Protein AF-A0A355CBS4-F1 (afdb_monomer_lite)

pLDDT: mean 96.39, std 5.69, range [46.84, 98.81]

Secondary structure (DSSP, 8-state):
-----B--STT-GGGT-BSSS-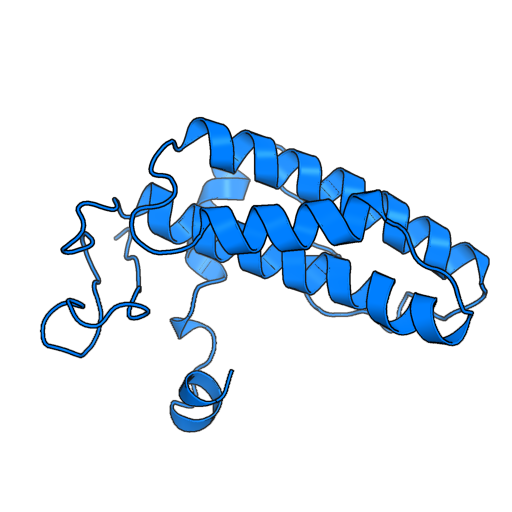TTS--HHHHHHHHHHHHHHHHHHHHHHHHHTTT---HHHHHHHHHHHHHTSTTT---HHHHHHHHHHHHHHHHHHHHHHHTTT--STT---GGGT----SHHHHHHHHHHSSGGG--SHHHHHH-

Radius of gyration: 15.94 Å; chains: 1; bounding box: 40×32×45 Å

Structure (mmCIF, N/CA/C/O backbone):
data_AF-A0A355CBS4-F1
#
_entry.id   AF-A0A355CBS4-F1
#
loop_
_atom_site.group_PDB
_atom_site.id
_atom_site.type_symbol
_atom_site.label_atom_id
_atom_site.label_alt_id
_atom_site.label_comp_id
_atom_site.label_asym_id
_atom_site.label_entity_id
_atom_site.label_seq_id
_atom_site.pdbx_PDB_ins_code
_atom_site.Cartn_x
_atom_site.Cartn_y
_atom_site.Cartn_z
_atom_site.occupancy
_atom_site.B_iso_or_equiv
_atom_site.auth_seq_id
_atom_site.auth_comp_id
_atom_site.auth_asym_id
_atom_site.auth_atom_id
_atom_site.pdbx_PDB_model_num
ATOM 1 N N . MET A 1 1 ? 19.164 -10.082 -4.489 1.00 46.84 1 MET A N 1
ATOM 2 C CA . MET A 1 1 ? 18.984 -9.455 -5.815 1.00 46.84 1 MET A CA 1
ATOM 3 C C . MET A 1 1 ? 17.660 -8.748 -5.750 1.00 46.84 1 MET A C 1
ATOM 5 O O . MET A 1 1 ? 16.639 -9.417 -5.625 1.00 46.84 1 MET A O 1
ATOM 9 N N . ASP A 1 2 ? 17.727 -7.429 -5.738 1.00 59.12 2 ASP A N 1
ATOM 10 C CA . ASP A 1 2 ? 16.600 -6.529 -5.545 1.00 59.12 2 ASP A CA 1
ATOM 11 C C . ASP A 1 2 ? 15.670 -6.650 -6.751 1.00 59.12 2 ASP A C 1
ATOM 13 O O . ASP A 1 2 ? 15.959 -6.147 -7.837 1.00 59.12 2 ASP A O 1
ATOM 17 N N . LYS A 1 3 ? 14.601 -7.436 -6.597 1.00 80.25 3 LYS A N 1
ATOM 18 C CA . LYS A 1 3 ? 13.620 -7.695 -7.654 1.00 80.25 3 LYS A CA 1
ATOM 19 C C . LYS A 1 3 ? 12.357 -6.897 -7.362 1.00 80.25 3 LYS A C 1
ATOM 21 O O . LYS A 1 3 ? 11.900 -6.856 -6.224 1.00 80.25 3 LYS A O 1
ATOM 26 N N . MET A 1 4 ? 11.803 -6.290 -8.403 1.00 96.06 4 MET A N 1
ATOM 27 C CA . MET A 1 4 ? 10.446 -5.744 -8.395 1.00 96.06 4 MET A CA 1
ATOM 28 C C . MET A 1 4 ? 9.480 -6.758 -9.009 1.00 96.06 4 MET A C 1
ATOM 30 O O . MET A 1 4 ? 9.902 -7.703 -9.680 1.00 96.06 4 MET A O 1
ATOM 34 N N . PHE A 1 5 ? 8.179 -6.536 -8.849 1.00 98.00 5 PHE A N 1
ATOM 35 C CA . PHE A 1 5 ? 7.179 -7.145 -9.719 1.00 98.00 5 PHE A CA 1
ATOM 36 C C . PHE A 1 5 ? 6.034 -6.166 -9.955 1.00 98.00 5 PHE A C 1
ATOM 38 O O . PHE A 1 5 ? 5.330 -5.792 -9.027 1.00 98.00 5 PHE A O 1
ATOM 45 N N . CYS A 1 6 ? 5.836 -5.743 -11.202 1.00 98.50 6 CYS A N 1
ATOM 46 C CA . CYS A 1 6 ? 4.757 -4.824 -11.555 1.00 98.50 6 CYS A CA 1
ATOM 47 C C . CYS A 1 6 ? 4.144 -5.195 -12.906 1.00 98.50 6 CYS A C 1
ATOM 49 O O . CYS A 1 6 ? 4.842 -5.236 -13.920 1.00 98.50 6 CYS A O 1
ATOM 51 N N . PHE A 1 7 ? 2.828 -5.393 -12.917 1.00 98.25 7 PHE A N 1
ATOM 52 C CA . PHE A 1 7 ? 2.049 -5.818 -14.087 1.00 98.25 7 PHE A CA 1
ATOM 53 C C . PHE A 1 7 ? 0.774 -4.986 -14.329 1.00 98.25 7 PHE A C 1
ATOM 55 O O . PHE A 1 7 ? -0.104 -5.398 -15.070 1.00 98.25 7 PHE A O 1
ATOM 62 N N . GLN A 1 8 ? 0.646 -3.812 -13.696 1.00 98.44 8 GLN A N 1
ATOM 63 C CA . GLN A 1 8 ? -0.616 -3.054 -13.697 1.00 98.44 8 GLN A CA 1
ATOM 64 C C . GLN A 1 8 ? -0.979 -2.394 -15.039 1.00 98.44 8 GLN A C 1
ATOM 66 O O . GLN A 1 8 ? -2.095 -1.910 -15.198 1.00 98.44 8 GLN A O 1
ATOM 71 N N . CYS A 1 9 ? -0.030 -2.272 -15.971 1.00 98.31 9 CYS A N 1
ATOM 72 C CA . CYS A 1 9 ? -0.250 -1.608 -17.253 1.00 98.31 9 CYS A CA 1
ATOM 73 C C . CYS A 1 9 ? -0.149 -2.592 -18.414 1.00 98.31 9 CYS A C 1
ATOM 75 O O . CYS A 1 9 ? 0.540 -3.605 -18.333 1.00 98.31 9 CYS A O 1
ATOM 77 N N . GLN A 1 10 ? -0.796 -2.235 -19.522 1.00 98.44 10 GLN A N 1
ATOM 78 C CA . GLN A 1 10 ? -0.827 -3.043 -20.739 1.00 98.44 10 GLN A CA 1
ATOM 79 C C . GLN A 1 10 ? 0.572 -3.268 -21.349 1.00 98.44 10 GLN A C 1
ATOM 81 O O . GLN A 1 10 ? 0.813 -4.303 -21.957 1.00 98.44 10 GLN A O 1
ATOM 86 N N . GLU A 1 11 ? 1.509 -2.341 -21.136 1.00 98.38 11 GLU A N 1
ATOM 87 C CA . GLU A 1 11 ? 2.885 -2.419 -21.649 1.00 98.38 11 GLU A CA 1
ATOM 88 C C . GLU A 1 11 ? 3.830 -3.257 -20.764 1.00 98.38 11 GLU A C 1
ATOM 90 O O . GLU A 1 11 ? 5.049 -3.219 -20.944 1.00 98.38 11 GLU A O 1
ATOM 95 N N . ALA A 1 12 ? 3.314 -3.984 -19.765 1.00 97.50 12 ALA A N 1
ATOM 96 C CA . ALA A 1 12 ? 4.141 -4.814 -18.893 1.00 97.50 12 ALA A CA 1
ATOM 97 C C . ALA A 1 12 ? 5.006 -5.802 -19.700 1.00 97.50 12 ALA A C 1
ATOM 99 O O . ALA A 1 12 ? 4.568 -6.397 -20.686 1.00 97.50 12 ALA A O 1
ATOM 100 N N . ALA A 1 13 ? 6.256 -5.992 -19.266 1.00 97.56 13 ALA A N 1
ATOM 101 C CA . ALA A 1 13 ? 7.219 -6.820 -19.984 1.00 97.56 13 ALA A CA 1
ATOM 102 C C . ALA A 1 13 ? 6.666 -8.231 -20.247 1.00 97.56 13 ALA A C 1
ATOM 104 O O . ALA A 1 13 ? 6.174 -8.895 -19.332 1.00 97.56 13 ALA A O 1
ATOM 105 N N . LYS A 1 14 ? 6.753 -8.666 -21.514 1.00 97.56 14 LYS A N 1
ATOM 106 C CA . LYS A 1 14 ? 6.239 -9.952 -22.023 1.00 97.56 14 LYS A CA 1
ATOM 107 C C . LYS A 1 14 ? 4.741 -10.193 -21.797 1.00 97.56 14 LYS A C 1
ATOM 109 O O . LYS A 1 14 ? 4.298 -11.322 -21.948 1.00 97.56 14 LYS A O 1
ATOM 114 N N . ASN A 1 15 ? 3.972 -9.159 -21.449 1.00 97.44 15 ASN A N 1
ATOM 115 C CA . ASN A 1 15 ? 2.595 -9.307 -20.976 1.00 97.44 15 ASN A CA 1
ATOM 116 C C . ASN A 1 15 ? 2.480 -10.224 -19.733 1.00 97.44 15 ASN A C 1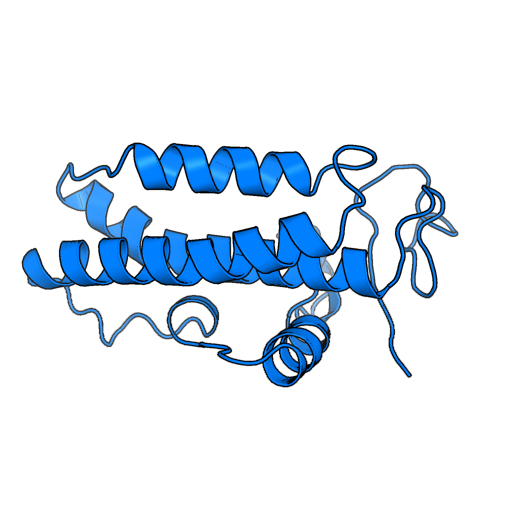
ATOM 118 O O . ASN A 1 15 ? 1.452 -10.852 -19.512 1.00 97.44 15 ASN A O 1
ATOM 122 N N . GLU A 1 16 ? 3.550 -10.307 -18.933 1.00 96.88 16 GLU A N 1
ATOM 123 C CA . GLU A 1 16 ? 3.624 -11.113 -17.704 1.00 96.88 16 GLU A CA 1
ATOM 124 C C . GLU A 1 16 ? 3.898 -10.225 -16.481 1.00 96.88 16 GLU A C 1
ATOM 126 O O . GLU A 1 16 ? 3.210 -10.307 -15.465 1.00 96.88 16 GLU A O 1
ATOM 131 N N . GLY A 1 17 ? 4.903 -9.347 -16.569 1.00 97.56 17 GLY A N 1
ATOM 132 C CA . GLY A 1 17 ? 5.287 -8.466 -15.468 1.00 97.56 17 GLY A CA 1
ATOM 133 C C . GLY A 1 17 ? 6.718 -7.943 -15.580 1.00 97.56 17 GLY A C 1
ATOM 134 O O . GLY A 1 17 ? 7.637 -8.631 -16.022 1.00 97.56 17 GLY A O 1
ATOM 135 N N . CYS A 1 18 ? 6.932 -6.703 -15.147 1.00 98.19 18 CYS A N 1
ATOM 136 C CA . CYS A 1 18 ? 8.258 -6.091 -15.075 1.00 98.19 18 CYS A CA 1
ATOM 137 C C . CYS A 1 18 ? 8.986 -6.549 -13.804 1.00 98.19 18 CYS A C 1
ATOM 139 O O . CYS A 1 18 ? 8.460 -6.346 -12.709 1.00 98.19 18 CYS A O 1
ATOM 141 N N . THR A 1 19 ? 10.193 -7.113 -13.940 1.00 97.12 19 THR A N 1
ATOM 142 C CA . THR A 1 19 ? 10.936 -7.737 -12.821 1.00 97.12 19 THR A CA 1
ATOM 143 C C . THR A 1 19 ? 12.281 -7.092 -12.473 1.00 97.12 19 THR A C 1
ATOM 145 O O . THR A 1 19 ? 12.842 -7.373 -11.414 1.00 97.12 19 THR A O 1
ATOM 148 N N . VAL A 1 20 ? 12.800 -6.223 -13.345 1.00 95.44 20 VAL A N 1
ATOM 149 C CA . VAL A 1 20 ? 14.103 -5.544 -13.177 1.00 95.44 20 VAL A CA 1
ATOM 150 C C . VAL A 1 20 ? 13.969 -4.027 -13.300 1.00 95.44 20 VAL A C 1
ATOM 152 O O . VAL A 1 20 ? 14.569 -3.281 -12.541 1.00 95.44 20 VAL A O 1
ATOM 155 N N . LYS A 1 21 ? 13.189 -3.561 -14.275 1.00 96.44 21 LYS A N 1
ATOM 156 C CA . LYS A 1 21 ? 12.800 -2.161 -14.451 1.00 96.44 21 LYS A CA 1
ATOM 157 C C . LYS A 1 21 ? 11.471 -2.139 -15.195 1.00 96.44 21 LYS A C 1
ATOM 159 O O . LYS A 1 21 ? 11.231 -3.001 -16.044 1.00 96.44 21 LYS A O 1
ATOM 164 N N . GLY A 1 22 ? 10.606 -1.184 -14.881 1.00 97.62 22 GLY A N 1
ATOM 165 C CA . GLY A 1 22 ? 9.370 -0.971 -15.625 1.00 97.62 22 GLY A CA 1
ATOM 166 C C . GLY A 1 22 ? 9.649 -0.523 -17.059 1.00 97.62 22 GLY A C 1
ATOM 167 O O . GLY A 1 22 ? 10.535 0.303 -17.279 1.00 97.62 22 GLY A O 1
ATOM 168 N N . VAL A 1 23 ? 8.852 -1.002 -18.018 1.00 98.25 23 VAL A N 1
ATOM 169 C CA . VAL A 1 23 ? 8.864 -0.490 -19.406 1.00 98.25 23 VAL A CA 1
ATOM 170 C C . VAL A 1 23 ? 8.589 1.020 -19.430 1.00 98.25 23 VAL A C 1
ATOM 172 O O . VAL A 1 23 ? 9.254 1.760 -20.144 1.00 98.25 23 VAL A O 1
ATOM 175 N N . CYS A 1 24 ? 7.729 1.497 -18.527 1.00 98.12 24 CYS A N 1
ATOM 176 C CA . CYS A 1 24 ? 7.464 2.918 -18.284 1.00 98.12 24 CYS A CA 1
ATOM 177 C C . CYS A 1 24 ? 8.627 3.701 -17.636 1.00 98.12 24 CYS A C 1
ATOM 179 O O . CYS A 1 24 ? 8.477 4.874 -17.309 1.00 98.12 24 CYS A O 1
ATOM 181 N N . GLY A 1 25 ? 9.770 3.063 -17.374 1.00 97.50 25 GLY A N 1
ATOM 182 C CA . GLY A 1 25 ? 10.942 3.684 -16.755 1.00 97.50 25 GLY A CA 1
ATOM 183 C C . GLY A 1 25 ? 11.002 3.603 -15.225 1.00 97.50 25 GLY A C 1
ATOM 184 O O . GLY A 1 25 ? 12.043 3.948 -14.663 1.00 97.50 25 GLY A O 1
ATOM 185 N N . LYS A 1 26 ? 9.953 3.103 -14.550 1.00 98.06 26 LYS A N 1
ATOM 186 C CA . LYS A 1 26 ? 9.910 2.938 -13.081 1.00 98.06 26 LYS A CA 1
ATOM 187 C C . LYS A 1 26 ? 11.060 2.046 -12.593 1.00 98.06 26 LYS A C 1
ATOM 189 O O . LYS A 1 26 ? 11.220 0.933 -13.095 1.00 98.06 26 LYS A O 1
ATOM 194 N N . THR A 1 27 ? 11.856 2.527 -11.637 1.00 97.44 27 THR A N 1
ATOM 195 C CA . THR A 1 27 ? 12.964 1.752 -11.050 1.00 97.44 27 THR A CA 1
ATOM 196 C C . THR A 1 27 ? 12.449 0.729 -10.037 1.00 97.44 27 THR A C 1
ATOM 198 O O . THR A 1 27 ? 11.312 0.840 -9.569 1.00 97.44 27 THR A O 1
ATOM 201 N N . THR A 1 28 ? 13.279 -0.259 -9.687 1.00 97.12 28 THR A N 1
ATOM 202 C CA . THR A 1 28 ? 12.953 -1.266 -8.665 1.00 97.12 28 THR A CA 1
ATOM 203 C C . THR A 1 28 ? 12.612 -0.621 -7.328 1.00 97.12 28 THR A C 1
ATOM 205 O O . THR A 1 28 ? 11.616 -0.980 -6.708 1.00 97.12 28 THR A O 1
ATOM 208 N N . GLU A 1 29 ? 13.390 0.375 -6.907 1.00 95.94 29 GLU A N 1
ATOM 209 C CA . GLU A 1 29 ? 13.201 1.053 -5.625 1.00 95.94 29 GLU A CA 1
ATOM 210 C C . GLU A 1 29 ? 11.848 1.765 -5.587 1.00 95.94 29 GLU A C 1
ATOM 212 O O . GLU A 1 29 ? 11.081 1.595 -4.644 1.00 95.94 29 GLU A O 1
ATOM 217 N N . VAL A 1 30 ? 11.510 2.521 -6.638 1.00 97.38 30 VAL A N 1
ATOM 218 C CA . VAL A 1 30 ? 10.217 3.215 -6.714 1.00 97.38 30 VAL A CA 1
ATOM 219 C C . VAL A 1 30 ? 9.063 2.215 -6.787 1.00 97.38 30 VAL A C 1
ATOM 221 O O . VAL A 1 30 ? 8.035 2.435 -6.152 1.00 97.38 30 VAL A O 1
ATOM 224 N N . ALA A 1 31 ? 9.212 1.110 -7.523 1.00 98.44 31 ALA A N 1
ATOM 225 C CA . ALA A 1 31 ? 8.189 0.069 -7.581 1.00 98.44 31 ALA A CA 1
ATOM 226 C C . ALA A 1 31 ? 7.909 -0.541 -6.200 1.00 98.44 31 ALA A C 1
ATOM 228 O O . ALA A 1 31 ? 6.752 -0.626 -5.797 1.00 98.44 31 ALA A O 1
ATOM 229 N N . ASN A 1 32 ? 8.953 -0.882 -5.450 1.00 98.12 32 ASN A N 1
ATOM 230 C CA . ASN A 1 32 ? 8.802 -1.514 -4.144 1.00 98.12 32 ASN A CA 1
ATOM 231 C C . ASN A 1 32 ? 8.275 -0.523 -3.090 1.00 98.12 32 ASN A C 1
ATOM 233 O O . ASN A 1 32 ? 7.469 -0.892 -2.239 1.00 98.12 32 ASN A O 1
ATOM 237 N N . LEU A 1 33 ? 8.643 0.761 -3.172 1.00 98.00 33 LEU A N 1
ATOM 238 C CA . LEU A 1 33 ? 8.051 1.795 -2.313 1.00 98.00 33 LEU A CA 1
ATOM 239 C C . LEU A 1 33 ? 6.562 2.026 -2.615 1.00 98.00 33 LEU A C 1
ATOM 241 O O . LEU A 1 33 ? 5.793 2.301 -1.693 1.00 98.00 33 LEU A O 1
ATOM 245 N N . GLN A 1 34 ? 6.138 1.896 -3.877 1.00 98.75 34 GLN A N 1
ATOM 246 C CA . GLN A 1 34 ? 4.715 1.906 -4.232 1.00 98.75 34 GLN A CA 1
ATOM 247 C C . GLN A 1 34 ? 3.985 0.709 -3.608 1.00 98.75 34 GLN A C 1
ATOM 249 O O . GLN A 1 34 ? 2.930 0.901 -3.003 1.00 98.75 34 GLN A O 1
ATOM 254 N N . ASP A 1 35 ? 4.565 -0.492 -3.676 1.00 98.69 35 ASP A N 1
ATOM 255 C CA . ASP A 1 35 ? 4.008 -1.692 -3.038 1.00 98.69 35 ASP A CA 1
ATOM 256 C C . ASP A 1 35 ? 3.872 -1.516 -1.517 1.00 98.69 35 ASP A C 1
ATOM 258 O O . ASP A 1 35 ? 2.805 -1.779 -0.950 1.00 98.69 35 ASP A O 1
ATOM 262 N N . LEU A 1 36 ? 4.907 -0.989 -0.855 1.00 98.56 36 LEU A N 1
ATOM 263 C CA . LEU A 1 36 ? 4.870 -0.701 0.580 1.00 98.56 36 LEU A CA 1
ATOM 264 C C . LEU A 1 36 ? 3.810 0.349 0.935 1.00 98.56 36 LEU A C 1
ATOM 266 O O . LEU A 1 36 ? 3.102 0.205 1.934 1.00 98.56 36 LEU A O 1
ATOM 270 N N . LEU A 1 37 ? 3.640 1.385 0.111 1.00 98.69 37 LEU A N 1
ATOM 271 C CA . LEU A 1 37 ? 2.602 2.390 0.335 1.00 98.69 37 LEU A CA 1
ATOM 272 C C . LEU A 1 37 ? 1.202 1.770 0.255 1.00 98.69 37 LEU A C 1
ATOM 274 O O . LEU A 1 37 ? 0.358 2.057 1.108 1.00 98.69 37 LEU A O 1
ATOM 278 N N . LEU A 1 38 ? 0.951 0.896 -0.724 1.00 98.75 38 LEU A N 1
ATOM 279 C CA . LEU A 1 38 ? -0.319 0.173 -0.837 1.00 98.75 38 LEU A CA 1
ATOM 280 C C . LEU A 1 38 ? -0.536 -0.781 0.342 1.00 98.75 38 LEU A C 1
ATOM 282 O O . LEU A 1 38 ? -1.648 -0.865 0.867 1.00 98.75 38 LEU A O 1
ATOM 286 N N . PHE A 1 39 ? 0.516 -1.460 0.795 1.00 98.75 39 PHE A N 1
ATOM 287 C CA . PHE A 1 39 ? 0.488 -2.307 1.984 1.00 98.75 39 PHE A CA 1
ATOM 288 C C . PHE A 1 39 ? 0.080 -1.524 3.243 1.00 98.75 39 PHE A C 1
ATOM 290 O O . PHE A 1 39 ? -0.834 -1.941 3.960 1.00 98.75 39 PHE A O 1
ATOM 297 N N . LEU A 1 40 ? 0.658 -0.342 3.473 1.00 98.75 40 LEU A N 1
ATOM 298 C CA . LEU A 1 40 ? 0.266 0.527 4.589 1.00 98.75 40 LEU A CA 1
ATOM 299 C C . LEU A 1 40 ? -1.147 1.102 4.415 1.00 98.75 40 LEU A C 1
ATOM 301 O O . LEU A 1 40 ? -1.888 1.186 5.392 1.00 98.75 40 LEU A O 1
ATOM 305 N N . CYS A 1 41 ? -1.579 1.435 3.193 1.00 98.81 41 CYS A N 1
ATOM 306 C CA . CYS A 1 41 ? -2.961 1.870 2.937 1.00 98.81 41 CYS A CA 1
ATOM 307 C C . CYS A 1 41 ? -3.986 0.774 3.275 1.00 98.81 41 CYS A C 1
ATOM 309 O O . CYS A 1 41 ? -5.039 1.069 3.852 1.00 98.81 41 CYS A O 1
ATOM 311 N N . LYS A 1 42 ? -3.671 -0.496 2.981 1.00 98.75 42 LYS A N 1
ATOM 312 C CA . LYS A 1 42 ? -4.464 -1.648 3.443 1.00 98.75 42 LYS A CA 1
ATOM 313 C C . LYS A 1 42 ? -4.478 -1.696 4.973 1.00 98.75 42 LYS A C 1
ATOM 315 O O . LYS A 1 42 ? -5.550 -1.796 5.560 1.00 98.75 42 LYS A O 1
ATOM 320 N N . GLY A 1 43 ? -3.325 -1.501 5.615 1.00 98.69 43 GLY A N 1
ATOM 321 C CA . GLY A 1 43 ? -3.190 -1.406 7.073 1.00 98.69 43 GLY A CA 1
ATOM 322 C C . GLY A 1 43 ? -4.058 -0.324 7.718 1.00 98.69 43 GLY A C 1
ATOM 323 O O . GLY A 1 43 ? -4.770 -0.595 8.679 1.00 98.69 43 GLY A O 1
ATOM 324 N N . ILE A 1 44 ? -4.077 0.884 7.155 1.00 98.75 44 ILE A N 1
ATOM 325 C CA . ILE A 1 44 ? -4.974 1.967 7.586 1.00 98.75 44 ILE A CA 1
ATOM 326 C C . ILE A 1 44 ? -6.444 1.541 7.436 1.00 98.75 44 ILE A C 1
ATOM 328 O O . ILE A 1 44 ? -7.264 1.791 8.322 1.00 98.75 44 ILE A O 1
ATOM 332 N N . SER A 1 45 ? -6.775 0.861 6.336 1.00 98.56 45 SER A N 1
ATOM 333 C CA . SER A 1 45 ? -8.139 0.408 6.038 1.00 98.56 45 SER A CA 1
ATOM 334 C C . SER A 1 45 ? -8.660 -0.631 7.035 1.00 98.56 45 SER A C 1
ATOM 336 O O . SER A 1 45 ? -9.862 -0.658 7.301 1.00 98.56 45 SER A O 1
ATOM 338 N N . HIS A 1 46 ? -7.780 -1.422 7.661 1.00 98.56 46 HIS A N 1
ATOM 339 C CA . HIS A 1 46 ? -8.163 -2.322 8.756 1.00 98.56 46 HIS A CA 1
ATOM 340 C C . HIS A 1 46 ? -8.724 -1.583 9.980 1.00 98.56 46 HIS A C 1
ATOM 342 O O . HIS A 1 46 ? -9.516 -2.172 10.711 1.00 98.56 46 HIS A O 1
ATOM 348 N N . TYR A 1 47 ? -8.390 -0.304 10.178 1.00 98.50 47 TYR A N 1
ATOM 349 C CA . TYR A 1 47 ? -8.958 0.522 11.248 1.00 98.50 47 TYR A CA 1
ATOM 350 C C . TYR A 1 47 ? -10.149 1.363 10.774 1.00 98.50 47 TYR A C 1
ATOM 352 O O . TYR A 1 47 ? -11.161 1.467 11.469 1.00 98.50 47 TYR A O 1
ATOM 360 N N . THR A 1 48 ? -10.070 1.951 9.577 1.00 98.31 48 THR A N 1
ATOM 361 C CA . THR A 1 48 ? -11.127 2.850 9.082 1.00 98.31 48 THR A CA 1
ATOM 362 C C . THR A 1 48 ? -12.389 2.122 8.634 1.00 98.31 48 THR A C 1
ATOM 364 O O . THR A 1 48 ? -13.480 2.672 8.770 1.00 98.31 48 THR A O 1
ATOM 367 N N . VAL A 1 49 ? -12.291 0.882 8.145 1.00 97.62 49 VAL A N 1
ATOM 368 C CA . VAL A 1 49 ? -13.475 0.104 7.751 1.00 97.62 49 VAL A CA 1
ATOM 369 C C . VAL A 1 49 ? -14.352 -0.246 8.964 1.00 97.62 49 VAL A C 1
ATOM 371 O O . VAL A 1 49 ? -15.551 0.035 8.903 1.00 97.62 49 VAL A O 1
ATOM 374 N N . PRO A 1 50 ? -13.825 -0.782 10.085 1.00 97.69 50 PRO A N 1
ATOM 375 C CA . PRO A 1 50 ? -14.612 -0.963 11.306 1.00 97.69 50 PRO A CA 1
ATOM 376 C C . PRO A 1 50 ? -15.213 0.334 11.856 1.00 97.69 50 PRO A C 1
ATOM 378 O O . PRO A 1 50 ? -16.375 0.324 12.258 1.00 97.69 50 PRO A O 1
ATOM 381 N N . LEU A 1 51 ? -14.484 1.458 11.810 1.00 98.00 51 LEU A N 1
ATOM 382 C CA . LEU A 1 51 ? -14.981 2.767 12.268 1.00 98.00 51 LEU A CA 1
ATOM 383 C C . LEU A 1 51 ? -16.294 3.187 11.590 1.00 98.00 51 LEU A C 1
ATOM 385 O O . LEU A 1 51 ? -17.164 3.777 12.235 1.00 98.00 51 LEU A O 1
ATOM 389 N N . ARG A 1 52 ? -16.490 2.819 10.319 1.00 97.12 52 ARG A N 1
ATOM 390 C CA . ARG A 1 52 ? -17.726 3.124 9.579 1.00 97.12 52 ARG A CA 1
ATOM 391 C C . ARG A 1 52 ? -18.966 2.464 10.181 1.00 97.12 52 ARG A C 1
ATOM 393 O O . ARG A 1 52 ? -20.051 3.020 10.052 1.00 97.12 52 ARG A O 1
ATOM 400 N N . LYS A 1 53 ? -18.829 1.338 10.895 1.00 96.56 53 LYS A N 1
ATOM 401 C CA . LYS A 1 53 ? -19.948 0.708 11.628 1.00 96.56 53 LYS A CA 1
ATOM 402 C C . LYS A 1 53 ? -20.506 1.611 12.733 1.00 96.56 53 LYS A C 1
ATOM 404 O O . LYS A 1 53 ? -21.663 1.468 13.106 1.00 96.56 53 LYS A O 1
ATOM 409 N N . TYR A 1 54 ? -19.697 2.554 13.213 1.00 97.19 54 TYR A N 1
ATOM 410 C CA . TYR A 1 54 ? -20.062 3.560 14.210 1.00 97.19 54 TYR A CA 1
ATOM 411 C C . TYR A 1 54 ? -20.414 4.918 13.580 1.00 97.19 54 TYR A C 1
ATOM 413 O O . TYR A 1 54 ? -20.566 5.903 14.297 1.00 97.19 54 TYR A O 1
ATOM 421 N N . GLY A 1 55 ? -20.497 5.006 12.246 1.00 97.38 55 GLY A N 1
ATOM 422 C CA . GLY A 1 55 ? -20.706 6.270 11.533 1.00 97.38 55 GLY A CA 1
ATOM 423 C C . GLY A 1 55 ? -19.519 7.236 11.621 1.00 97.38 55 GLY A C 1
ATOM 424 O O . GLY A 1 55 ? -19.685 8.431 11.383 1.00 97.38 55 GLY A O 1
ATOM 425 N N . ILE A 1 56 ? -18.327 6.747 11.983 1.00 97.81 56 ILE A N 1
ATOM 426 C CA . ILE A 1 56 ? -17.130 7.577 12.127 1.00 97.81 56 ILE A CA 1
ATOM 427 C C . ILE A 1 56 ? -16.321 7.516 10.835 1.00 97.81 56 ILE A C 1
ATOM 429 O O . ILE A 1 56 ? -15.801 6.467 10.455 1.00 97.81 56 ILE A O 1
ATOM 433 N N . GLU A 1 57 ? -16.154 8.671 10.200 1.00 96.62 57 GLU A N 1
ATOM 434 C CA . GLU A 1 57 ? -15.219 8.867 9.097 1.00 96.62 57 GLU A CA 1
ATOM 435 C C . GLU A 1 57 ? -14.143 9.888 9.459 1.00 96.62 57 GLU A C 1
ATOM 437 O O . GLU A 1 57 ? -14.368 10.807 10.247 1.00 96.62 57 GLU A O 1
ATOM 442 N N . ILE A 1 58 ? -12.964 9.733 8.855 1.00 96.69 58 ILE A N 1
ATOM 443 C CA . ILE A 1 58 ? -11.833 10.649 9.019 1.00 96.69 58 ILE A CA 1
ATOM 444 C C . ILE A 1 58 ? -11.467 11.168 7.618 1.00 96.69 58 ILE A C 1
ATOM 446 O O . ILE A 1 58 ? -10.685 10.521 6.914 1.00 96.69 58 ILE A O 1
ATOM 450 N N . PRO A 1 59 ? -12.044 12.301 7.164 1.00 97.19 59 PRO A N 1
ATOM 451 C CA . PRO A 1 59 ? -11.903 12.783 5.785 1.00 97.19 59 PRO A CA 1
ATOM 452 C C . PRO A 1 59 ? -10.452 12.950 5.319 1.00 97.19 59 PRO A C 1
ATOM 454 O O . PRO A 1 59 ? -10.134 12.705 4.156 1.00 97.19 59 PRO A O 1
ATOM 457 N N . GLN A 1 60 ? -9.556 13.323 6.232 1.00 98.12 60 GLN A N 1
ATOM 458 C CA . GLN A 1 60 ? -8.125 13.466 5.973 1.00 98.12 60 GLN A CA 1
ATOM 459 C C . GLN A 1 60 ? -7.493 12.127 5.577 1.00 98.12 60 GLN A C 1
ATOM 461 O O . GLN A 1 60 ? -6.710 12.080 4.631 1.00 98.12 60 GLN A O 1
ATOM 466 N N . ILE A 1 61 ? -7.883 11.034 6.242 1.00 98.50 61 ILE A N 1
ATOM 467 C CA . ILE A 1 61 ? -7.413 9.683 5.919 1.00 98.50 61 ILE A CA 1
ATOM 468 C C . ILE A 1 61 ? -8.028 9.198 4.607 1.00 98.50 61 ILE A C 1
ATOM 470 O O . ILE A 1 61 ? -7.318 8.630 3.779 1.00 98.50 61 ILE A O 1
ATOM 474 N N . ASN A 1 62 ? -9.314 9.474 4.370 1.00 98.06 62 ASN A N 1
ATOM 475 C CA . ASN A 1 62 ? -9.961 9.150 3.096 1.00 98.06 62 ASN A CA 1
ATOM 476 C C . ASN A 1 62 ? -9.209 9.810 1.928 1.00 98.06 62 ASN A C 1
ATOM 478 O O . ASN A 1 62 ? -8.821 9.134 0.976 1.00 98.06 62 ASN A O 1
ATOM 482 N N . LYS A 1 63 ? -8.927 11.117 2.031 1.00 98.50 63 LYS A N 1
ATOM 483 C CA . LYS A 1 63 ? -8.134 11.837 1.028 1.00 98.50 63 LYS A CA 1
ATOM 484 C C . LYS A 1 63 ? -6.717 11.279 0.913 1.00 98.50 63 LYS A C 1
ATOM 486 O O . LYS A 1 63 ? -6.222 11.120 -0.201 1.00 98.50 63 LYS A O 1
ATOM 491 N N . PHE A 1 64 ? -6.071 10.970 2.038 1.00 98.75 64 PHE A N 1
ATOM 492 C CA . PHE A 1 64 ? -4.738 10.378 2.039 1.00 98.75 64 PHE A CA 1
ATOM 493 C C . PHE A 1 64 ? -4.703 9.075 1.234 1.00 98.75 64 PHE A C 1
ATOM 495 O O . PHE A 1 64 ? -3.837 8.935 0.373 1.00 98.75 64 PHE A O 1
ATOM 502 N N . ILE A 1 65 ? -5.650 8.163 1.466 1.00 98.69 65 ILE A N 1
ATOM 503 C CA . ILE A 1 65 ? -5.743 6.886 0.747 1.00 98.69 65 ILE A CA 1
ATOM 504 C C . ILE A 1 65 ? -5.955 7.128 -0.750 1.00 98.69 65 ILE A C 1
ATOM 506 O O . ILE A 1 65 ? -5.209 6.574 -1.554 1.00 98.69 65 ILE A O 1
ATOM 510 N N . THR A 1 66 ? -6.901 7.988 -1.137 1.00 98.62 66 THR A N 1
ATOM 511 C CA . THR A 1 66 ? -7.179 8.277 -2.556 1.00 98.62 66 THR A CA 1
ATOM 512 C C . THR A 1 66 ? -5.959 8.845 -3.278 1.00 98.62 66 THR A C 1
ATOM 514 O O . THR A 1 66 ? -5.578 8.360 -4.340 1.00 98.62 66 THR A O 1
ATOM 517 N N . ASP A 1 67 ? -5.301 9.839 -2.685 1.00 98.69 67 ASP A N 1
ATOM 518 C CA . ASP A 1 67 ? -4.098 10.453 -3.251 1.00 98.69 67 ASP A CA 1
ATOM 519 C C . ASP A 1 67 ? -2.912 9.457 -3.282 1.00 98.69 67 ASP A C 1
ATOM 521 O O . ASP A 1 67 ? -2.090 9.506 -4.198 1.00 98.69 67 ASP A O 1
ATOM 525 N N . SER A 1 68 ? -2.816 8.547 -2.300 1.00 98.81 68 SER A N 1
ATOM 526 C CA . SER A 1 68 ? -1.795 7.486 -2.250 1.00 98.81 68 SER A CA 1
ATOM 527 C C . SER A 1 68 ? -2.018 6.431 -3.336 1.00 98.81 68 SER A C 1
ATOM 529 O O . SER A 1 68 ? -1.066 6.038 -4.000 1.00 98.81 68 SER A O 1
ATOM 531 N N . LEU A 1 69 ? -3.265 6.024 -3.585 1.00 98.81 69 LEU A N 1
ATOM 532 C CA . LEU A 1 69 ? -3.608 5.172 -4.726 1.00 98.81 69 LEU A CA 1
ATOM 533 C C . LEU A 1 69 ? -3.264 5.882 -6.040 1.00 98.81 69 LEU A C 1
ATOM 535 O O . LEU A 1 69 ? -2.601 5.307 -6.903 1.00 98.81 69 LEU A O 1
ATOM 539 N N . PHE A 1 70 ? -3.634 7.158 -6.171 1.00 98.75 70 PHE A N 1
ATOM 540 C CA . PHE A 1 70 ? -3.415 7.900 -7.407 1.00 98.75 70 PHE A CA 1
ATOM 541 C C . PHE A 1 70 ? -1.928 8.048 -7.758 1.00 98.75 70 PHE A C 1
ATOM 543 O O . PHE A 1 70 ? -1.548 7.840 -8.909 1.00 98.75 70 PHE A O 1
ATOM 550 N N . MET A 1 71 ? -1.059 8.312 -6.777 1.00 98.44 71 MET A N 1
ATOM 551 C CA . MET A 1 71 ? 0.385 8.407 -7.034 1.00 98.44 71 MET A CA 1
ATOM 552 C C . MET A 1 71 ? 1.051 7.076 -7.419 1.00 98.44 71 MET A C 1
ATOM 554 O O . MET A 1 71 ? 2.186 7.096 -7.889 1.00 98.44 71 MET A O 1
ATOM 558 N N . THR A 1 72 ? 0.374 5.936 -7.237 1.00 98.69 72 THR A N 1
ATOM 559 C CA . THR A 1 72 ? 0.875 4.605 -7.639 1.00 98.69 72 THR A CA 1
ATOM 560 C C . THR A 1 72 ? 0.435 4.194 -9.050 1.00 98.69 72 THR A C 1
ATOM 562 O O . THR A 1 72 ? 0.914 3.192 -9.586 1.00 98.69 72 THR A O 1
ATOM 565 N N . ILE A 1 73 ? -0.420 4.990 -9.705 1.00 98.62 73 ILE A N 1
ATOM 566 C CA . ILE A 1 73 ? -0.813 4.753 -11.097 1.00 98.62 73 ILE A CA 1
ATOM 567 C C . ILE A 1 73 ? 0.389 4.947 -12.036 1.00 98.62 73 ILE A C 1
ATOM 569 O O . ILE A 1 73 ? 1.314 5.723 -11.785 1.00 98.62 73 ILE A O 1
ATOM 573 N N . THR A 1 74 ? 0.383 4.206 -13.144 1.00 98.00 74 THR A N 1
ATOM 574 C CA . THR A 1 74 ? 1.391 4.289 -14.205 1.00 98.00 74 THR A CA 1
ATOM 575 C C . THR A 1 74 ? 1.580 5.731 -14.676 1.00 98.00 74 THR A C 1
ATOM 577 O O . THR A 1 74 ? 0.615 6.417 -14.995 1.00 98.00 74 THR A O 1
ATOM 580 N N . ASN A 1 75 ? 2.840 6.170 -14.736 1.00 97.81 75 ASN A N 1
ATOM 581 C CA . ASN A 1 75 ? 3.261 7.516 -15.139 1.00 97.81 75 ASN A CA 1
ATOM 582 C C . ASN A 1 75 ? 2.785 8.671 -14.235 1.00 97.81 75 ASN A C 1
ATOM 584 O O . ASN A 1 75 ? 2.920 9.827 -14.625 1.00 97.81 75 ASN A O 1
ATOM 588 N N . ALA A 1 76 ? 2.280 8.393 -13.027 1.00 98.38 76 ALA A N 1
ATOM 589 C CA . ALA A 1 76 ? 1.842 9.443 -12.106 1.00 98.38 76 ALA A CA 1
ATOM 590 C C . ALA A 1 76 ? 3.000 10.067 -11.309 1.00 98.38 76 ALA A C 1
ATOM 592 O O . ALA A 1 76 ? 3.090 11.289 -11.200 1.00 98.38 76 ALA A O 1
ATOM 593 N N . ASN A 1 77 ? 3.880 9.248 -10.720 1.00 97.56 77 ASN A N 1
ATOM 594 C CA . ASN A 1 77 ? 4.972 9.744 -9.885 1.00 97.56 77 ASN A CA 1
ATOM 595 C C . ASN A 1 77 ? 6.174 8.785 -9.859 1.00 97.56 77 ASN A C 1
ATOM 597 O O . ASN A 1 77 ? 6.023 7.588 -9.610 1.00 97.56 77 ASN A O 1
ATOM 601 N N . PHE A 1 78 ? 7.369 9.334 -10.080 1.00 97.94 78 PHE A N 1
ATOM 602 C CA . PHE A 1 78 ? 8.647 8.612 -10.079 1.00 97.94 78 PHE A CA 1
ATOM 603 C C . PHE A 1 78 ? 9.613 9.103 -8.986 1.00 97.94 78 PHE A C 1
ATOM 605 O O . PHE A 1 78 ? 10.737 8.616 -8.896 1.00 97.94 78 PHE A O 1
ATOM 612 N N . ASP A 1 79 ? 9.205 10.068 -8.160 1.00 98.00 79 ASP A N 1
ATOM 613 C CA . ASP A 1 79 ? 10.059 10.675 -7.142 1.00 98.00 79 ASP A CA 1
ATOM 614 C C . ASP A 1 79 ? 10.096 9.819 -5.867 1.00 98.00 79 ASP A C 1
ATOM 616 O O . ASP A 1 79 ? 9.143 9.787 -5.082 1.00 98.00 79 ASP A O 1
ATOM 620 N N . LYS A 1 80 ? 11.234 9.151 -5.641 1.00 96.19 80 LYS A N 1
ATOM 621 C CA . LYS A 1 80 ? 11.501 8.335 -4.447 1.00 96.19 80 LYS A CA 1
ATOM 622 C C . LYS A 1 80 ? 11.228 9.102 -3.148 1.00 96.19 80 LYS A C 1
ATOM 624 O O . LYS A 1 80 ? 10.601 8.556 -2.243 1.00 96.19 80 LYS A O 1
ATOM 629 N N . SER A 1 81 ? 11.664 10.359 -3.057 1.00 95.81 81 SER A N 1
ATOM 630 C CA . SER A 1 81 ? 11.549 11.152 -1.827 1.00 95.81 81 SER A CA 1
ATOM 631 C C . SER A 1 81 ? 10.088 11.387 -1.443 1.00 95.81 81 SER A C 1
ATOM 633 O O . SER A 1 81 ? 9.727 11.298 -0.269 1.00 95.81 81 SER A O 1
ATOM 635 N N . ARG A 1 82 ? 9.217 11.579 -2.443 1.00 97.69 82 ARG A N 1
ATOM 636 C CA . ARG A 1 82 ? 7.771 11.738 -2.246 1.00 97.69 82 ARG A CA 1
ATOM 637 C C . ARG A 1 82 ? 7.145 10.475 -1.676 1.00 97.69 82 ARG A C 1
ATOM 639 O O . ARG A 1 82 ? 6.293 10.595 -0.798 1.00 97.69 82 ARG A O 1
ATOM 646 N N . PHE A 1 83 ? 7.572 9.293 -2.124 1.00 97.56 83 PHE A N 1
ATOM 647 C CA . PHE A 1 83 ? 7.121 8.030 -1.540 1.00 97.56 83 PHE A CA 1
ATOM 648 C C . PHE A 1 83 ? 7.617 7.869 -0.104 1.00 97.56 83 PHE A C 1
ATOM 650 O O . PHE A 1 83 ? 6.799 7.591 0.766 1.00 97.56 83 PHE A O 1
ATOM 657 N N . THR A 1 84 ? 8.893 8.140 0.186 1.00 94.81 84 THR A N 1
ATOM 658 C CA . THR A 1 84 ? 9.420 8.077 1.562 1.00 94.81 84 THR A CA 1
ATOM 659 C C . THR A 1 84 ? 8.641 8.988 2.510 1.00 94.81 84 THR A C 1
ATOM 661 O O . THR A 1 84 ? 8.156 8.530 3.542 1.00 94.81 84 THR A O 1
ATOM 664 N N . THR A 1 85 ? 8.423 10.257 2.144 1.00 96.06 85 THR A N 1
ATOM 665 C CA . THR A 1 85 ? 7.590 11.171 2.945 1.00 96.06 85 THR A CA 1
ATOM 666 C C . THR A 1 85 ? 6.174 10.627 3.125 1.00 96.06 85 THR A C 1
ATOM 668 O O . THR A 1 85 ? 5.613 10.696 4.218 1.00 96.06 85 THR A O 1
ATOM 671 N N . ARG A 1 86 ? 5.583 10.061 2.067 1.00 97.62 86 ARG A N 1
ATOM 672 C CA . ARG A 1 86 ? 4.226 9.513 2.120 1.00 97.62 86 ARG A CA 1
ATOM 673 C C . ARG A 1 86 ? 4.113 8.304 3.047 1.00 97.62 86 ARG A C 1
ATOM 675 O O . ARG A 1 86 ? 3.102 8.183 3.729 1.00 97.62 86 ARG A O 1
ATOM 682 N N . LEU A 1 87 ? 5.126 7.443 3.089 1.00 97.69 87 LEU A N 1
ATOM 683 C CA . LEU A 1 87 ? 5.182 6.285 3.982 1.00 97.69 87 LEU A CA 1
ATOM 684 C C . LEU A 1 87 ? 5.217 6.714 5.450 1.00 97.69 87 LEU A C 1
ATOM 686 O O . LEU A 1 87 ? 4.432 6.204 6.244 1.00 97.69 87 LEU A O 1
ATOM 690 N N . LEU A 1 88 ? 6.029 7.720 5.787 1.00 95.62 88 LEU A N 1
ATOM 691 C CA . LEU A 1 88 ? 6.061 8.283 7.141 1.00 95.62 88 LEU A CA 1
ATOM 692 C C . LEU A 1 88 ? 4.692 8.851 7.542 1.00 95.62 88 LEU A C 1
ATOM 694 O O . LEU A 1 88 ? 4.176 8.554 8.616 1.00 95.62 88 LEU A O 1
ATOM 698 N N . MET A 1 89 ? 4.040 9.588 6.637 1.00 97.56 89 MET A N 1
ATOM 699 C CA . MET A 1 89 ? 2.671 10.068 6.860 1.00 97.56 89 MET A CA 1
ATOM 700 C C . MET A 1 89 ? 1.657 8.925 7.028 1.00 97.56 89 MET A C 1
ATOM 702 O O . MET A 1 89 ? 0.669 9.095 7.740 1.00 97.56 89 MET A O 1
ATOM 706 N N . ALA A 1 90 ? 1.860 7.773 6.381 1.00 98.31 90 ALA A N 1
ATOM 707 C CA . ALA A 1 90 ? 0.954 6.633 6.506 1.00 98.31 90 ALA A CA 1
ATOM 708 C C . ALA A 1 90 ? 0.931 6.083 7.940 1.00 98.31 90 ALA A C 1
ATOM 710 O O . ALA A 1 90 ? -0.143 5.712 8.417 1.00 98.31 90 ALA A O 1
ATOM 711 N N . PHE A 1 91 ? 2.068 6.081 8.645 1.00 97.31 91 PHE A N 1
ATOM 712 C CA . PHE A 1 91 ? 2.120 5.680 10.054 1.00 97.31 91 PHE A CA 1
ATOM 713 C C . PHE A 1 91 ? 1.292 6.612 10.940 1.00 97.31 91 PHE A C 1
ATOM 715 O O . PHE A 1 91 ? 0.483 6.129 11.730 1.00 97.31 91 PHE A O 1
ATOM 722 N N . GLU A 1 92 ? 1.402 7.926 10.741 1.00 96.75 92 GLU A N 1
ATOM 723 C CA . GLU A 1 92 ? 0.603 8.918 11.473 1.00 96.75 92 GLU A CA 1
ATOM 724 C C . GLU A 1 92 ? -0.901 8.729 11.232 1.00 96.75 92 GLU A C 1
ATOM 726 O O . GLU A 1 92 ? -1.692 8.638 12.174 1.00 96.75 92 GLU A O 1
ATOM 731 N N . MET A 1 93 ? -1.306 8.583 9.964 1.00 98.31 93 MET A N 1
ATOM 732 C CA . MET A 1 93 ? -2.710 8.352 9.597 1.00 98.31 93 MET A CA 1
ATOM 733 C C . MET A 1 93 ? -3.244 7.052 10.204 1.00 98.31 93 MET A C 1
ATOM 735 O O . MET A 1 93 ? -4.372 7.000 10.697 1.00 98.31 93 MET A O 1
ATOM 739 N N . ARG A 1 94 ? -2.430 5.996 10.198 1.00 98.44 94 ARG A N 1
ATOM 740 C CA . ARG A 1 9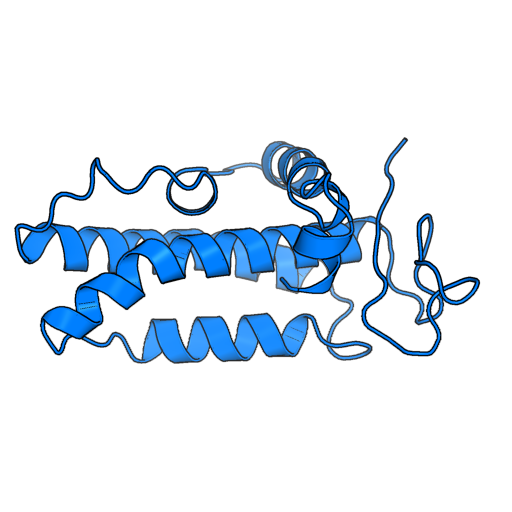4 ? -2.784 4.708 10.790 1.00 98.44 94 ARG A CA 1
ATOM 741 C C . ARG A 1 94 ? -2.946 4.807 12.302 1.00 98.44 94 ARG A C 1
ATOM 743 O O . ARG A 1 94 ? -3.931 4.295 12.827 1.00 98.44 94 ARG A O 1
ATOM 750 N N . ASN A 1 95 ? -2.013 5.460 12.990 1.00 97.25 95 ASN A N 1
ATOM 751 C CA . ASN A 1 95 ? -2.046 5.616 14.442 1.00 97.25 95 ASN A CA 1
ATOM 752 C C . ASN A 1 95 ? -3.284 6.414 14.875 1.00 97.25 95 ASN A C 1
ATOM 754 O O . ASN A 1 95 ? -3.993 5.978 15.781 1.00 97.25 95 ASN A O 1
ATOM 758 N N . ALA A 1 96 ? -3.621 7.486 14.150 1.00 97.44 96 ALA A N 1
ATOM 759 C CA . ALA A 1 96 ? -4.844 8.253 14.379 1.00 97.44 96 ALA A CA 1
ATOM 760 C C . ALA A 1 96 ? -6.122 7.412 14.177 1.00 97.44 96 ALA A C 1
ATOM 762 O O . ALA A 1 96 ? -7.049 7.476 14.988 1.00 97.44 96 ALA A O 1
ATOM 763 N N . ALA A 1 97 ? -6.187 6.584 13.124 1.00 98.31 97 ALA A N 1
ATOM 764 C CA . ALA A 1 97 ? -7.323 5.680 12.912 1.00 98.31 97 ALA A CA 1
ATOM 765 C C . ALA A 1 97 ? -7.426 4.603 14.004 1.00 98.31 97 ALA A C 1
ATOM 767 O O . ALA A 1 97 ? -8.526 4.321 14.484 1.00 98.31 97 ALA A O 1
ATOM 768 N N . ARG A 1 98 ? -6.292 4.022 14.413 1.00 98.12 98 ARG A N 1
ATOM 769 C CA . ARG A 1 98 ? -6.214 3.018 15.482 1.00 98.12 98 ARG A CA 1
ATOM 770 C C . ARG A 1 98 ? -6.717 3.580 16.807 1.00 98.12 98 ARG A C 1
ATOM 772 O O . ARG A 1 98 ? -7.556 2.950 17.444 1.00 98.12 98 ARG A O 1
ATOM 779 N N . GLU A 1 99 ? -6.251 4.762 17.200 1.00 97.00 99 GLU A N 1
ATOM 780 C CA . GLU A 1 99 ? -6.703 5.441 18.420 1.00 97.00 99 GLU A CA 1
ATOM 781 C C . GLU A 1 99 ? -8.208 5.720 18.370 1.00 97.00 99 GLU A C 1
ATOM 783 O O . GLU A 1 99 ? -8.943 5.439 19.321 1.00 97.00 99 GLU A O 1
ATOM 788 N N . ARG A 1 100 ? -8.705 6.210 17.227 1.00 97.69 100 ARG A N 1
ATOM 789 C CA . ARG A 1 100 ? -10.133 6.478 17.062 1.00 97.69 100 ARG A CA 1
ATOM 790 C C . ARG A 1 100 ? -10.971 5.211 17.203 1.00 97.69 100 ARG A C 1
ATOM 792 O O . ARG A 1 100 ? -12.038 5.281 17.807 1.00 97.69 100 ARG A O 1
ATOM 799 N N . LEU A 1 101 ? -10.501 4.080 16.674 1.00 98.06 101 LEU A N 1
ATOM 800 C CA . LEU A 1 101 ? -11.195 2.799 16.792 1.00 98.06 101 LEU A CA 1
ATOM 801 C C . LEU A 1 101 ? -11.153 2.263 18.226 1.00 98.06 101 LEU A C 1
ATOM 803 O O . LEU A 1 101 ? -12.191 1.834 18.728 1.00 98.06 101 LEU A O 1
ATOM 807 N N . ALA A 1 102 ? -10.012 2.356 18.910 1.00 97.00 102 ALA A N 1
ATOM 808 C CA . ALA A 1 102 ? -9.881 1.946 20.310 1.00 97.00 102 ALA A CA 1
ATOM 809 C C . ALA A 1 102 ? -10.893 2.672 21.217 1.00 97.00 102 ALA A C 1
ATOM 811 O O . ALA A 1 102 ? -11.543 2.054 22.057 1.00 97.00 102 ALA A O 1
ATOM 812 N N . ASN A 1 103 ? -11.132 3.963 20.963 1.00 96.88 103 ASN A N 1
ATOM 813 C CA . ASN A 1 103 ? -12.109 4.774 21.697 1.00 96.88 103 ASN A CA 1
ATOM 814 C C . ASN A 1 103 ? -13.581 4.357 21.490 1.00 96.88 103 ASN A C 1
ATOM 816 O O . ASN A 1 103 ? -14.456 4.844 22.202 1.00 96.88 103 ASN A O 1
ATOM 820 N N . THR A 1 104 ? -13.880 3.468 20.536 1.00 96.75 104 THR A N 1
ATOM 821 C CA . THR A 1 104 ? -15.232 2.901 20.349 1.00 96.75 104 THR A CA 1
ATOM 822 C C . THR A 1 104 ? -15.489 1.649 21.192 1.00 96.75 104 THR A C 1
ATOM 824 O O . THR A 1 104 ? -16.599 1.122 21.170 1.00 96.75 104 THR A O 1
ATOM 827 N N . GLY A 1 105 ? -14.473 1.144 21.905 1.00 92.69 105 GLY A N 1
ATOM 828 C CA . GLY A 1 105 ? -14.533 -0.142 22.605 1.00 92.69 105 GLY A CA 1
ATOM 829 C C . GLY A 1 105 ? -14.433 -1.361 21.678 1.00 92.69 105 GLY A C 1
ATOM 830 O O . GLY A 1 105 ? -14.678 -2.479 22.121 1.00 92.69 105 GLY A O 1
ATOM 831 N N . THR A 1 106 ? -14.092 -1.161 20.398 1.00 93.75 106 THR A N 1
ATOM 832 C CA . THR A 1 106 ? -13.789 -2.262 19.470 1.00 93.75 106 THR A CA 1
ATOM 833 C C . THR A 1 106 ? -12.506 -2.965 19.902 1.00 93.75 106 THR A C 1
ATOM 835 O O . THR A 1 106 ? -11.513 -2.304 20.205 1.00 93.75 106 THR A O 1
ATOM 838 N N . ASP A 1 107 ? -12.509 -4.298 19.860 1.00 92.25 107 ASP A N 1
ATOM 839 C CA . ASP A 1 107 ? -11.297 -5.096 20.023 1.00 92.25 107 ASP A CA 1
ATOM 840 C C . ASP A 1 107 ? -10.323 -4.841 18.860 1.00 92.25 107 ASP A C 1
ATOM 842 O O . ASP A 1 107 ? -10.532 -5.282 17.726 1.00 92.25 107 ASP A O 1
ATOM 846 N N . ILE A 1 108 ? -9.264 -4.084 19.149 1.00 94.88 108 ILE A N 1
ATOM 847 C CA . ILE A 1 108 ? -8.186 -3.801 18.201 1.00 94.88 108 ILE A CA 1
ATOM 848 C C . ILE A 1 108 ? -7.134 -4.915 18.164 1.00 94.88 108 ILE A C 1
ATOM 850 O O . ILE A 1 108 ? -6.341 -4.943 17.225 1.00 94.88 108 ILE A O 1
ATOM 854 N N . GLU A 1 109 ? -7.115 -5.827 19.140 1.00 93.06 109 GLU A N 1
ATOM 855 C CA . GLU A 1 109 ? -6.158 -6.941 19.190 1.00 93.06 109 GLU A CA 1
ATOM 856 C C . GLU A 1 109 ? -6.472 -7.986 18.112 1.00 93.06 109 GLU A C 1
ATOM 858 O O . GLU A 1 109 ? -5.569 -8.633 17.584 1.00 93.06 109 GLU A O 1
ATOM 863 N N . GLY A 1 110 ? -7.737 -8.075 17.687 1.00 94.06 110 GLY A N 1
ATOM 864 C CA . GLY A 1 110 ? -8.152 -8.866 16.527 1.00 94.06 110 GLY A CA 1
ATOM 865 C C . GLY A 1 110 ? -7.616 -8.365 15.174 1.00 94.06 110 GLY A C 1
ATOM 866 O O . GLY A 1 110 ? -7.737 -9.070 14.168 1.00 94.06 110 GLY A O 1
ATOM 867 N N . ILE A 1 111 ? -7.019 -7.168 15.104 1.00 97.12 111 ILE A N 1
ATOM 868 C CA . ILE A 1 111 ? -6.415 -6.634 13.875 1.00 97.12 111 ILE A CA 1
ATOM 869 C C . ILE A 1 111 ? -4.974 -7.139 13.762 1.00 97.12 111 ILE A C 1
ATOM 871 O O . ILE A 1 111 ? -4.043 -6.578 14.330 1.00 97.12 111 ILE A O 1
ATOM 875 N N . THR A 1 112 ? -4.795 -8.196 12.972 1.00 97.25 112 THR A N 1
ATOM 876 C CA . THR A 1 112 ? -3.520 -8.926 12.845 1.00 97.25 112 THR A CA 1
ATOM 877 C C . THR A 1 112 ? -2.818 -8.731 11.504 1.00 97.25 112 THR A C 1
ATOM 879 O O . THR A 1 112 ? -1.740 -9.281 11.282 1.00 97.25 112 THR A O 1
ATOM 882 N N . PHE A 1 113 ? -3.408 -7.962 10.584 1.00 98.00 113 PHE A N 1
ATOM 883 C CA . PHE A 1 113 ? -2.762 -7.676 9.308 1.00 98.00 113 PHE A CA 1
ATOM 884 C C . PHE A 1 113 ? -1.474 -6.885 9.541 1.00 98.00 113 PHE A C 1
ATOM 886 O O . PHE A 1 113 ? -1.505 -5.800 10.112 1.00 98.00 113 PHE A O 1
ATOM 893 N N . ASP A 1 114 ? -0.354 -7.405 9.048 1.00 97.75 114 ASP A N 1
ATOM 894 C CA . ASP A 1 114 ? 0.978 -6.869 9.328 1.00 97.75 114 ASP A CA 1
ATOM 895 C C . ASP A 1 114 ? 1.114 -5.372 8.980 1.00 97.75 114 ASP A C 1
ATOM 897 O O . ASP A 1 114 ? 1.644 -4.596 9.767 1.00 97.75 114 ASP A O 1
ATOM 901 N N . GLY A 1 115 ? 0.511 -4.891 7.885 1.00 97.50 115 GLY A N 1
ATOM 902 C CA . GLY A 1 115 ? 0.557 -3.460 7.532 1.00 97.50 115 GLY A CA 1
ATOM 903 C C . GLY A 1 115 ? -0.186 -2.544 8.507 1.00 97.50 115 GLY A C 1
ATOM 904 O O . GLY A 1 115 ? 0.067 -1.336 8.560 1.00 97.50 115 GLY A O 1
ATOM 905 N N . ALA A 1 116 ? -1.086 -3.103 9.315 1.00 98.06 116 ALA A N 1
ATOM 906 C CA . ALA A 1 116 ? -1.759 -2.387 10.389 1.00 98.06 116 ALA A CA 1
ATOM 907 C C . ALA A 1 116 ? -0.869 -2.219 11.638 1.00 98.06 116 ALA A C 1
ATOM 909 O O . ALA A 1 116 ? -1.205 -1.403 12.498 1.00 98.06 116 ALA A O 1
ATOM 910 N N . LEU A 1 117 ? 0.250 -2.948 11.731 1.00 97.50 117 LEU A N 1
ATOM 911 C CA . LEU A 1 117 ? 1.093 -3.039 12.928 1.00 97.50 117 LEU A CA 1
ATOM 912 C C . LEU A 1 117 ? 2.544 -2.605 12.666 1.00 97.50 117 LEU A C 1
ATOM 914 O O . LEU A 1 117 ? 3.108 -1.855 13.457 1.00 97.50 117 LEU A O 1
ATOM 918 N N . TRP A 1 118 ? 3.127 -3.014 11.539 1.00 97.69 118 TRP A N 1
ATOM 919 C CA . TRP A 1 118 ? 4.533 -2.796 11.195 1.00 97.69 118 TRP A CA 1
ATOM 920 C C . TRP A 1 118 ? 4.922 -1.309 11.139 1.00 97.69 118 TRP A C 1
ATOM 922 O O . TRP A 1 118 ? 4.195 -0.493 10.576 1.00 97.69 118 TRP A O 1
ATOM 932 N N . VAL A 1 119 ? 6.077 -0.944 11.692 1.00 94.19 119 VAL A N 1
ATOM 933 C CA . VAL A 1 119 ? 6.657 0.410 11.634 1.00 94.19 119 VAL A CA 1
ATOM 934 C C . VAL A 1 119 ? 8.084 0.294 11.111 1.00 94.19 119 VAL A C 1
ATOM 936 O O . V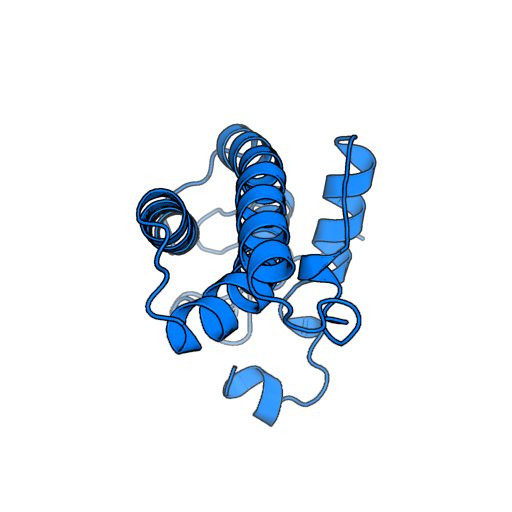AL A 1 119 ? 8.764 -0.680 11.418 1.00 94.19 119 VAL A O 1
ATOM 939 N N . GLY A 1 120 ? 8.522 1.282 10.334 1.00 92.12 120 GLY A N 1
ATOM 940 C CA . GLY A 1 120 ? 9.926 1.467 9.975 1.00 92.12 120 GLY A CA 1
ATOM 941 C C . GLY A 1 120 ? 10.349 2.890 10.313 1.00 92.12 120 GLY A C 1
ATOM 942 O O . GLY A 1 120 ? 9.671 3.840 9.914 1.00 92.12 120 GLY A O 1
ATOM 943 N N . GLU A 1 121 ? 11.442 3.036 11.054 1.00 84.44 121 GLU A N 1
ATOM 944 C CA . GLU A 1 121 ? 11.977 4.329 11.501 1.00 84.44 121 GLU A CA 1
ATOM 945 C C . GLU A 1 121 ? 13.145 4.786 10.620 1.00 84.44 121 GLU A C 1
ATOM 947 O O . GLU A 1 121 ? 13.430 5.980 10.506 1.00 84.44 121 GLU A O 1
ATOM 952 N N . THR A 1 122 ? 13.802 3.839 9.950 1.00 91.12 122 THR A N 1
ATOM 953 C CA . THR A 1 122 ? 14.977 4.075 9.112 1.00 91.12 122 THR A CA 1
ATOM 954 C C . THR A 1 122 ? 14.718 3.761 7.639 1.00 91.12 122 THR A C 1
ATOM 956 O O . THR A 1 122 ? 13.857 2.960 7.274 1.00 91.12 122 THR A O 1
ATOM 959 N N . GLU A 1 123 ? 15.512 4.371 6.752 1.00 89.50 123 GLU A N 1
ATOM 960 C CA . GLU A 1 123 ? 15.455 4.069 5.315 1.00 89.50 123 GLU A CA 1
ATOM 961 C C . GLU A 1 123 ? 15.778 2.594 5.022 1.00 89.50 123 GLU A C 1
ATOM 963 O O . GLU A 1 123 ? 15.222 2.022 4.084 1.00 89.50 123 GLU A O 1
ATOM 968 N N . VAL A 1 124 ? 16.635 1.974 5.841 1.00 92.88 124 VAL A N 1
ATOM 969 C CA . VAL A 1 124 ? 17.012 0.559 5.726 1.00 92.88 124 VAL A CA 1
ATOM 970 C C . VAL A 1 124 ? 15.801 -0.331 5.990 1.00 92.88 124 VAL A C 1
ATOM 972 O O . VAL A 1 124 ? 15.434 -1.105 5.114 1.00 92.88 124 VAL A O 1
ATOM 975 N N . GLU A 1 125 ? 15.113 -0.148 7.120 1.00 94.62 125 GLU A N 1
ATOM 976 C CA . GLU A 1 125 ? 13.914 -0.931 7.466 1.00 94.62 125 GLU A CA 1
ATOM 977 C C . GLU A 1 125 ? 12.794 -0.756 6.434 1.00 94.62 125 GLU A C 1
ATOM 979 O O . GLU A 1 125 ? 12.138 -1.721 6.042 1.00 94.62 125 GLU A O 1
ATOM 984 N N . ILE A 1 126 ? 12.583 0.478 5.958 1.00 94.44 126 ILE A N 1
ATOM 985 C CA . ILE A 1 126 ? 11.610 0.775 4.899 1.00 94.44 126 ILE A CA 1
ATOM 986 C C . ILE A 1 126 ? 11.965 0.023 3.617 1.00 94.44 126 ILE A C 1
ATOM 988 O O . ILE A 1 126 ? 11.092 -0.570 2.981 1.00 94.44 126 ILE A O 1
ATOM 992 N N . THR A 1 127 ? 13.238 0.046 3.235 1.00 92.88 127 THR A N 1
ATOM 993 C CA . THR A 1 127 ? 13.723 -0.614 2.022 1.00 92.88 127 THR A CA 1
ATOM 994 C C . THR A 1 127 ? 13.578 -2.127 2.130 1.00 92.88 127 THR A C 1
ATOM 996 O O . THR A 1 127 ? 13.025 -2.739 1.220 1.00 92.88 127 THR A O 1
ATOM 999 N N .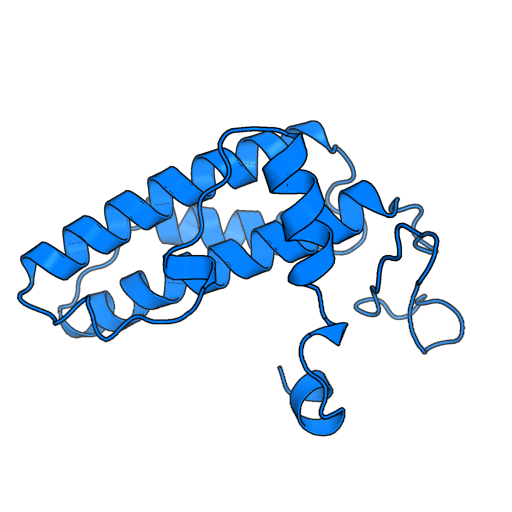 GLU A 1 128 ? 13.997 -2.725 3.245 1.00 94.75 128 GLU A N 1
ATOM 1000 C CA . GLU A 1 128 ? 13.859 -4.161 3.503 1.00 94.75 128 GLU A CA 1
ATOM 1001 C C . GLU A 1 128 ? 12.395 -4.592 3.437 1.00 94.75 128 GLU A C 1
ATOM 1003 O O . GLU A 1 128 ? 12.049 -5.491 2.665 1.00 94.75 128 GLU A O 1
ATOM 1008 N N . LYS A 1 129 ? 11.505 -3.882 4.140 1.00 96.94 129 LYS A N 1
ATOM 1009 C CA . LYS A 1 129 ? 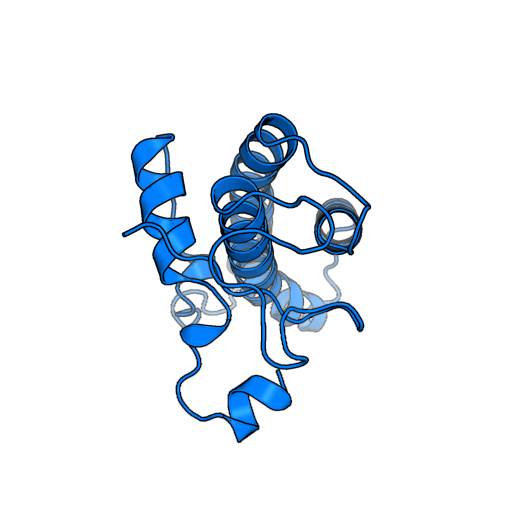10.081 -4.220 4.130 1.00 96.94 129 LYS A CA 1
ATOM 1010 C C . LYS A 1 129 ? 9.458 -4.098 2.747 1.00 96.94 129 LYS A C 1
ATOM 1012 O O . LYS A 1 129 ? 8.607 -4.910 2.384 1.00 96.94 129 LYS A O 1
ATOM 1017 N N . ALA A 1 130 ? 9.880 -3.113 1.957 1.00 96.50 130 ALA A N 1
ATOM 1018 C CA . ALA A 1 130 ? 9.377 -2.908 0.605 1.00 96.50 130 ALA A CA 1
ATOM 1019 C C . ALA A 1 130 ? 9.628 -4.117 -0.318 1.00 96.50 130 ALA A C 1
ATOM 1021 O O . ALA A 1 130 ? 8.820 -4.373 -1.211 1.00 96.50 130 ALA A O 1
ATOM 1022 N N . PHE A 1 131 ? 10.681 -4.908 -0.083 1.00 94.31 131 PHE A N 1
ATOM 1023 C CA . PHE A 1 131 ? 10.925 -6.154 -0.826 1.00 94.31 131 PHE A CA 1
ATOM 1024 C C . PHE A 1 131 ? 10.015 -7.316 -0.408 1.00 94.31 131 PHE A C 1
ATOM 1026 O O . PHE A 1 131 ? 9.863 -8.281 -1.159 1.00 94.31 131 PHE A O 1
ATOM 1033 N N . GLU A 1 132 ? 9.397 -7.241 0.769 1.00 95.56 132 GLU A N 1
ATOM 1034 C CA . GLU A 1 132 ? 8.643 -8.349 1.360 1.00 95.56 132 GLU A CA 1
ATOM 1035 C C . GLU A 1 132 ? 7.135 -8.272 1.132 1.00 95.56 132 GLU A C 1
ATOM 1037 O O . GLU A 1 132 ? 6.453 -9.266 1.360 1.00 95.56 132 GLU A O 1
ATOM 1042 N N . VAL A 1 133 ? 6.595 -7.119 0.720 1.00 96.75 133 VAL A N 1
ATOM 1043 C CA . VAL A 1 133 ? 5.139 -6.850 0.740 1.00 96.75 133 VAL A CA 1
ATOM 1044 C C . VAL A 1 133 ? 4.494 -6.680 -0.641 1.00 96.75 133 VAL A C 1
ATOM 1046 O O . VAL A 1 133 ? 3.324 -6.310 -0.740 1.00 96.75 133 VAL A O 1
ATOM 1049 N N . GLY A 1 134 ? 5.239 -6.968 -1.711 1.00 96.50 134 GLY A N 1
ATOM 1050 C CA . GLY A 1 134 ? 4.782 -6.801 -3.093 1.00 96.50 134 GLY A CA 1
ATOM 1051 C C . GLY A 1 134 ? 3.763 -7.840 -3.575 1.00 96.50 134 GLY A C 1
ATOM 1052 O O . GLY A 1 134 ? 3.320 -8.730 -2.848 1.00 96.50 134 GLY A O 1
ATOM 1053 N N . VAL A 1 135 ? 3.401 -7.762 -4.855 1.00 97.69 135 VAL A N 1
ATOM 1054 C CA . VAL A 1 135 ? 2.354 -8.593 -5.492 1.00 97.69 135 VAL A CA 1
ATOM 1055 C C . VAL A 1 135 ? 2.584 -10.109 -5.334 1.00 97.69 135 VAL A C 1
ATOM 1057 O O . VAL A 1 135 ? 1.650 -10.864 -5.058 1.00 97.69 135 VAL A O 1
ATOM 1060 N N . LEU A 1 136 ? 3.837 -10.569 -5.441 1.00 97.00 136 LEU A N 1
ATOM 1061 C CA . LEU A 1 136 ? 4.210 -11.996 -5.376 1.00 97.00 136 LEU A CA 1
ATOM 1062 C C . LEU A 1 136 ? 4.193 -12.602 -3.957 1.00 97.00 136 LEU A C 1
ATOM 1064 O O . LEU A 1 136 ? 4.545 -13.775 -3.758 1.00 97.00 136 LEU A O 1
ATOM 1068 N N . THR A 1 137 ? 3.784 -11.825 -2.954 1.00 96.25 137 THR A N 1
ATOM 1069 C CA . THR A 1 137 ? 3.474 -12.345 -1.614 1.00 96.25 137 THR A CA 1
ATOM 1070 C C . THR A 1 137 ? 2.252 -13.253 -1.636 1.00 96.25 137 THR A C 1
ATOM 1072 O O . THR A 1 137 ? 2.222 -14.264 -0.936 1.00 96.25 137 THR A O 1
ATOM 1075 N N . THR A 1 138 ? 1.276 -12.953 -2.497 1.00 97.44 138 THR A N 1
ATOM 1076 C CA . THR A 1 138 ? 0.129 -13.831 -2.740 1.00 97.44 138 THR A CA 1
ATOM 1077 C C . THR A 1 138 ? 0.577 -14.972 -3.652 1.00 97.44 138 THR A C 1
ATOM 1079 O O . THR A 1 138 ? 0.853 -14.751 -4.831 1.00 97.44 138 THR A O 1
ATOM 1082 N N . LYS A 1 139 ? 0.717 -16.182 -3.093 1.00 97.56 139 LYS A N 1
ATOM 1083 C CA . LYS A 1 139 ? 1.295 -17.345 -3.794 1.00 97.56 139 LYS A CA 1
ATOM 1084 C C . LYS A 1 139 ? 0.348 -17.956 -4.815 1.00 97.56 139 LYS A C 1
ATOM 1086 O O . LYS A 1 139 ? 0.754 -18.158 -5.957 1.00 97.56 139 LYS A O 1
ATOM 1091 N N . ASP A 1 140 ? -0.890 -18.187 -4.399 1.00 98.38 140 ASP A N 1
ATOM 1092 C CA . ASP A 1 140 ? -1.966 -18.644 -5.271 1.00 98.38 140 ASP A CA 1
ATOM 1093 C C . ASP A 1 140 ? -2.209 -17.613 -6.383 1.00 98.38 140 ASP A C 1
ATOM 1095 O O . ASP A 1 140 ? -2.339 -16.415 -6.114 1.00 98.38 140 ASP A O 1
ATOM 1099 N N . GLU A 1 141 ? -2.168 -18.062 -7.634 1.00 97.81 141 GLU A N 1
ATOM 1100 C CA . GLU A 1 141 ? -2.229 -17.181 -8.797 1.00 97.81 141 GLU A CA 1
ATOM 1101 C C . GLU A 1 141 ? -3.624 -16.633 -9.076 1.00 97.81 141 GLU A C 1
ATOM 1103 O O . GLU A 1 141 ? -3.739 -15.463 -9.445 1.00 97.81 141 GLU A O 1
ATOM 1108 N N . ASP A 1 142 ? -4.664 -17.414 -8.798 1.00 98.44 142 ASP A N 1
ATOM 1109 C CA . ASP A 1 142 ? -6.052 -16.999 -8.972 1.00 98.44 142 ASP A CA 1
ATOM 1110 C C . ASP A 1 142 ? -6.416 -15.962 -7.910 1.00 98.44 142 ASP A C 1
ATOM 1112 O O . ASP A 1 142 ? -6.958 -14.895 -8.210 1.00 98.44 142 ASP A O 1
ATOM 1116 N N . VAL A 1 143 ? -6.019 -16.206 -6.657 1.00 98.56 143 VAL A N 1
ATOM 1117 C CA . VAL A 1 143 ? -6.190 -15.226 -5.576 1.00 98.56 143 VAL A CA 1
ATOM 1118 C C . VAL A 1 143 ? -5.382 -13.960 -5.858 1.00 98.56 143 VAL A C 1
ATOM 1120 O O . VAL A 1 143 ? -5.862 -12.858 -5.591 1.00 98.56 143 VAL A O 1
ATOM 1123 N N . ARG A 1 144 ? -4.163 -14.086 -6.395 1.00 98.31 144 ARG A N 1
ATOM 1124 C CA . ARG A 1 144 ? -3.340 -12.933 -6.793 1.00 98.31 144 ARG A CA 1
ATOM 1125 C C . ARG A 1 144 ? -3.977 -12.154 -7.942 1.00 98.31 144 ARG A C 1
ATOM 1127 O O . ARG A 1 144 ? -3.832 -10.940 -7.964 1.00 98.31 144 ARG A O 1
ATOM 1134 N N . SER A 1 145 ? -4.662 -12.828 -8.863 1.00 97.94 145 SER A N 1
ATOM 1135 C CA . SER A 1 145 ? -5.362 -12.192 -9.981 1.00 97.94 145 SER A CA 1
ATOM 1136 C C . SER A 1 145 ? -6.624 -11.444 -9.549 1.00 97.94 145 SER A C 1
ATOM 1138 O O . SER A 1 145 ? -6.984 -10.463 -10.192 1.00 97.94 145 SER A O 1
ATOM 1140 N N . LEU A 1 146 ? -7.328 -11.924 -8.521 1.00 98.19 146 LEU A N 1
ATOM 1141 C CA . LEU A 1 146 ? -8.595 -11.338 -8.063 1.00 98.19 146 LEU A CA 1
ATOM 1142 C C . LEU A 1 146 ? -8.429 -10.179 -7.067 1.00 98.19 146 LEU A C 1
ATOM 1144 O O . LEU A 1 146 ? -9.380 -9.425 -6.858 1.00 98.19 146 LEU A O 1
ATOM 1148 N N . ARG A 1 147 ? -7.271 -10.077 -6.411 1.00 94.75 147 ARG A N 1
ATOM 1149 C CA . ARG A 1 147 ? -6.944 -9.019 -5.442 1.00 94.75 147 ARG A CA 1
ATOM 1150 C C . ARG A 1 147 ? -6.506 -7.729 -6.119 1.00 94.75 147 ARG A C 1
ATOM 1152 O O . ARG A 1 147 ? -6.861 -6.669 -5.558 1.00 94.75 147 ARG A O 1
#

Foldseek 3Di:
DLWAWAQPDCQAPVNGTGTQAGPLGAGSQNRLLLLLLVLLLVLLCLLQVVVVVVVDDDVVNVVLSVVSVQCSDRPNDRDNVVSVVSNVVSVVSLVVSLVSSVVVVDPPVVSDRCSNPDDDPDPVSSSVVSSQRHLCVPPDPVVSVVD

Sequence (147 aa):
MDKMFCFQCQEAAKNEGCTVKGVCGKTTEVANLQDLLLFLCKGISHYTVPLRKYGIEIPQINKFITDSLFMTITNANFDKSRFTTRLLMAFEMRNAARERLANTGTDIEGITFDGALWVGETEVEITEKAFEVGVLTTKDEDVRSLR